Protein AF-A0AA51YFF7-F1 (afdb_monomer)

Sequence (111 aa):
SIPNKLGGVIALVMSIAILFFLPILHNSKMQGLQFYPLNQILFWYMFIIVILLTWIGARPVEDPYILTGQILTVIYFLYYIANPLIISFWDKILNNQVNKLNMAYVLKTKE

Radius of gyration: 20.29 Å; Cα contacts (8 Å, |Δi|>4): 45; chains: 1; bounding box: 44×25×65 Å

Structure (mmCIF, N/CA/C/O backbone):
data_AF-A0AA51YFF7-F1
#
_entry.id   AF-A0AA51YFF7-F1
#
loop_
_atom_site.group_PDB
_atom_site.id
_atom_site.type_symbol
_atom_site.label_atom_id
_atom_site.label_alt_id
_atom_site.label_comp_id
_atom_site.label_asym_id
_atom_site.label_entity_id
_atom_site.label_seq_id
_atom_site.pdbx_PDB_ins_code
_atom_site.Cartn_x
_atom_site.Cartn_y
_atom_site.Cartn_z
_atom_site.occupancy
_atom_site.B_iso_or_equiv
_atom_site.auth_seq_id
_atom_site.auth_comp_id
_atom_site.auth_asym_id
_atom_site.auth_atom_id
_atom_site.pdbx_PDB_model_num
ATOM 1 N N . SER A 1 1 ? 11.920 -5.463 -15.978 1.00 46.28 1 SER A N 1
ATOM 2 C CA . SER A 1 1 ? 11.305 -6.581 -16.729 1.00 46.28 1 SER A CA 1
ATOM 3 C C . SER A 1 1 ? 11.482 -7.870 -15.942 1.00 46.28 1 SER A C 1
ATOM 5 O O . SER A 1 1 ? 12.586 -8.159 -15.503 1.00 46.28 1 SER A O 1
ATOM 7 N N . ILE A 1 2 ? 10.414 -8.634 -15.692 1.00 44.41 2 ILE A N 1
ATOM 8 C CA . ILE A 1 2 ? 10.572 -10.016 -15.204 1.00 44.41 2 ILE A CA 1
ATOM 9 C C . ILE A 1 2 ? 11.266 -10.778 -16.347 1.00 44.41 2 ILE A C 1
ATOM 11 O O . ILE A 1 2 ? 10.777 -10.691 -17.473 1.00 44.41 2 ILE A O 1
ATOM 15 N N . PRO A 1 3 ? 12.391 -11.478 -16.122 1.00 51.22 3 PRO A N 1
ATOM 16 C CA . PRO A 1 3 ? 13.221 -12.028 -17.204 1.00 51.22 3 PRO A CA 1
ATOM 17 C C . PRO A 1 3 ? 12.520 -13.121 -18.032 1.00 51.22 3 PRO A C 1
ATOM 19 O O . PRO A 1 3 ? 13.043 -13.567 -19.047 1.00 51.22 3 PRO A O 1
ATOM 22 N N . ASN A 1 4 ? 11.320 -13.543 -17.628 1.00 59.41 4 ASN A N 1
ATOM 23 C CA . ASN A 1 4 ? 10.528 -14.563 -18.292 1.00 59.41 4 ASN A CA 1
ATOM 24 C C . ASN A 1 4 ? 9.274 -13.938 -18.933 1.00 59.41 4 ASN A C 1
ATOM 26 O O . ASN A 1 4 ? 8.474 -13.317 -18.230 1.00 59.41 4 ASN A O 1
ATOM 30 N N . LYS A 1 5 ? 9.063 -14.141 -20.246 1.00 60.22 5 LYS A N 1
ATOM 31 C CA . LYS A 1 5 ? 7.881 -13.653 -20.999 1.00 60.22 5 LYS A CA 1
ATOM 32 C C . LYS A 1 5 ? 6.554 -14.043 -20.330 1.00 60.22 5 LYS A C 1
ATOM 34 O O . LYS A 1 5 ? 5.593 -13.285 -20.395 1.00 60.22 5 LYS A O 1
ATOM 39 N N . LEU A 1 6 ? 6.522 -15.179 -19.630 1.00 64.88 6 LEU A N 1
ATOM 40 C CA . LEU A 1 6 ? 5.364 -15.640 -18.858 1.00 64.88 6 LEU A CA 1
ATOM 41 C C . LEU A 1 6 ? 5.047 -14.753 -17.647 1.00 64.88 6 LEU A C 1
ATOM 43 O O . LEU A 1 6 ? 3.883 -14.467 -17.386 1.00 64.88 6 LEU A O 1
ATOM 47 N N . GLY A 1 7 ? 6.064 -14.279 -16.924 1.00 66.88 7 GLY A N 1
ATOM 48 C CA . GLY A 1 7 ? 5.865 -13.491 -15.706 1.00 66.88 7 GLY A CA 1
ATOM 49 C C . GLY A 1 7 ? 5.212 -12.135 -15.974 1.00 66.88 7 GLY A C 1
ATOM 50 O O . GLY A 1 7 ? 4.394 -11.684 -15.180 1.00 66.88 7 GLY A O 1
ATOM 51 N N . GLY A 1 8 ? 5.511 -11.521 -17.123 1.00 70.88 8 GLY A N 1
ATOM 52 C CA . GLY A 1 8 ? 4.853 -10.285 -17.556 1.00 70.88 8 GLY A CA 1
ATOM 53 C C . GLY A 1 8 ? 3.363 -10.475 -17.855 1.00 70.88 8 GLY A C 1
ATOM 54 O O . GLY A 1 8 ? 2.542 -9.683 -17.401 1.00 70.88 8 GLY A O 1
ATOM 55 N N . VAL A 1 9 ? 2.997 -11.554 -18.556 1.00 73.88 9 VAL A N 1
ATOM 56 C CA . VAL A 1 9 ? 1.589 -11.874 -18.859 1.00 73.88 9 VAL A CA 1
ATOM 57 C C . VAL A 1 9 ? 0.816 -12.184 -17.577 1.00 73.88 9 VAL A C 1
ATOM 59 O O . VAL A 1 9 ? -0.279 -11.665 -17.375 1.00 73.88 9 VAL A O 1
ATOM 62 N N . ILE A 1 10 ? 1.410 -12.971 -16.677 1.00 72.38 10 ILE A N 1
ATOM 63 C CA . ILE A 1 10 ? 0.813 -13.296 -15.377 1.00 72.38 10 ILE A CA 1
ATOM 64 C C . ILE A 1 10 ? 0.613 -12.027 -14.537 1.00 72.38 10 ILE A C 1
ATOM 66 O O . ILE A 1 10 ? -0.448 -11.863 -13.939 1.00 72.38 10 ILE A O 1
ATOM 70 N N . ALA A 1 11 ? 1.586 -11.110 -14.521 1.00 76.12 11 ALA A N 1
ATOM 71 C CA . ALA A 1 11 ? 1.468 -9.843 -13.802 1.00 76.12 11 ALA A CA 1
ATOM 72 C C . ALA A 1 11 ? 0.329 -8.964 -14.347 1.00 76.12 11 ALA A C 1
ATOM 74 O O . ALA A 1 11 ? -0.392 -8.357 -13.560 1.00 76.12 11 ALA A O 1
ATOM 75 N N . LEU A 1 12 ? 0.128 -8.941 -15.669 1.00 78.00 12 LEU A N 1
ATOM 76 C CA . LEU A 1 12 ? -0.947 -8.180 -16.314 1.00 78.00 12 LEU A CA 1
ATOM 77 C C . LEU A 1 12 ? -2.326 -8.773 -15.990 1.00 78.00 12 LEU A C 1
ATOM 79 O O . LEU A 1 12 ? -3.247 -8.058 -15.592 1.00 78.00 12 LEU A O 1
ATOM 83 N N . VAL A 1 13 ? -2.470 -10.095 -16.093 1.00 80.31 13 VAL A N 1
ATOM 84 C CA . VAL A 1 13 ? -3.722 -10.766 -15.713 1.00 80.31 13 VAL A CA 1
ATOM 85 C C . VAL A 1 13 ? -4.007 -10.552 -14.225 1.00 80.31 13 VAL A C 1
ATOM 87 O O . VAL A 1 13 ? -5.133 -10.209 -13.864 1.00 80.31 13 VAL A O 1
ATOM 90 N N . MET A 1 14 ? -2.991 -10.667 -13.363 1.00 74.69 14 MET A N 1
ATOM 91 C CA . MET A 1 14 ? -3.148 -10.407 -11.932 1.00 74.69 14 MET A CA 1
ATOM 92 C C . MET A 1 14 ? -3.518 -8.953 -11.623 1.00 74.69 14 MET A C 1
ATOM 94 O O . MET A 1 14 ? -4.351 -8.741 -10.745 1.00 74.69 14 MET A O 1
ATOM 98 N N . SER A 1 15 ? -2.976 -7.956 -12.333 1.00 76.38 15 SER A N 1
ATOM 99 C CA . SER A 1 15 ? -3.311 -6.547 -12.071 1.00 76.38 15 SER A CA 1
ATOM 100 C C . SER A 1 15 ? -4.772 -6.215 -12.373 1.00 76.38 15 SER A C 1
ATOM 102 O O . SER A 1 15 ? -5.346 -5.339 -11.737 1.00 76.38 15 SER A O 1
ATOM 104 N N . ILE A 1 16 ? -5.397 -6.917 -13.321 1.00 80.38 16 ILE A N 1
ATOM 105 C CA . ILE A 1 16 ? -6.832 -6.765 -13.605 1.00 80.38 16 ILE A CA 1
ATOM 106 C C . ILE A 1 16 ? -7.653 -7.603 -12.620 1.00 80.38 16 ILE A C 1
ATOM 108 O O . ILE A 1 16 ? -8.640 -7.120 -12.065 1.00 80.38 16 ILE A O 1
ATOM 112 N N . ALA A 1 17 ? -7.223 -8.841 -12.354 1.00 80.00 17 ALA A N 1
ATOM 113 C CA . ALA A 1 17 ? -7.903 -9.744 -11.430 1.00 80.00 17 ALA A CA 1
ATOM 114 C C . ALA A 1 17 ? -8.042 -9.143 -10.022 1.00 80.00 17 ALA A C 1
ATOM 116 O O . ALA A 1 17 ? -9.052 -9.358 -9.353 1.00 80.00 17 ALA A O 1
ATOM 117 N N . ILE A 1 18 ? -7.068 -8.341 -9.587 1.00 79.25 18 ILE A N 1
ATOM 118 C CA . ILE A 1 18 ? -7.058 -7.739 -8.251 1.00 79.25 18 ILE A CA 1
ATOM 119 C C . I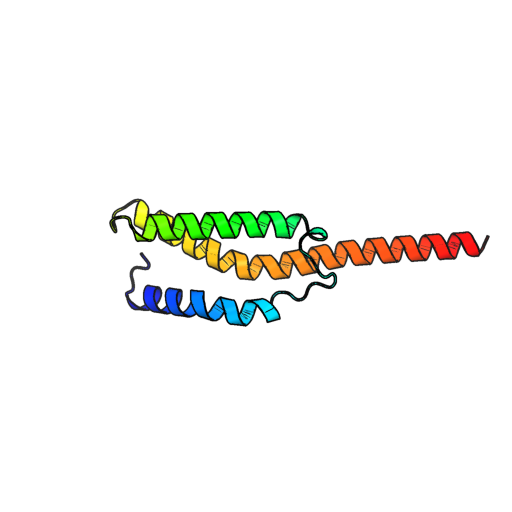LE A 1 18 ? -8.227 -6.776 -8.001 1.00 79.25 18 ILE A C 1
ATOM 121 O O . ILE A 1 18 ? -8.647 -6.609 -6.855 1.00 79.25 18 ILE A O 1
ATOM 125 N N . LEU A 1 19 ? -8.813 -6.199 -9.057 1.00 77.44 19 LEU A N 1
ATOM 126 C CA . LEU A 1 19 ? -10.002 -5.350 -8.950 1.00 77.44 19 LEU A CA 1
ATOM 127 C C . LEU A 1 19 ? -11.236 -6.144 -8.500 1.00 77.44 19 LEU A C 1
ATOM 129 O O . LEU A 1 19 ? -12.040 -5.625 -7.730 1.00 77.44 19 LEU A O 1
ATOM 133 N N . PHE A 1 20 ? -11.360 -7.414 -8.901 1.00 79.19 20 PHE A N 1
ATOM 134 C CA . PHE A 1 20 ? -12.450 -8.287 -8.445 1.00 79.19 20 PHE A CA 1
ATOM 135 C C . PHE A 1 20 ? -12.313 -8.672 -6.970 1.00 79.19 20 PHE A C 1
ATOM 137 O O . PHE A 1 20 ? -13.314 -8.900 -6.294 1.00 79.19 20 PHE A O 1
ATOM 144 N N . PHE A 1 21 ? -11.084 -8.707 -6.452 1.00 75.12 21 PHE A N 1
ATOM 145 C CA . PHE A 1 21 ? -10.828 -8.965 -5.037 1.00 75.12 21 PHE A CA 1
ATOM 146 C C . PHE A 1 21 ? -11.013 -7.723 -4.164 1.00 75.12 21 PHE A C 1
ATOM 148 O O . PHE A 1 21 ? -11.201 -7.857 -2.959 1.00 75.12 21 PHE A O 1
ATOM 155 N N . LEU A 1 22 ? -11.015 -6.520 -4.741 1.00 76.44 22 LEU A N 1
ATOM 156 C CA . LEU A 1 22 ? -11.154 -5.260 -4.013 1.00 76.44 22 LEU A CA 1
ATOM 157 C C . LEU A 1 22 ? -12.401 -5.181 -3.103 1.00 76.44 22 LEU A C 1
ATOM 159 O O . LEU A 1 22 ? -12.223 -4.835 -1.934 1.00 76.44 22 LEU A O 1
ATOM 163 N N . PRO A 1 23 ? -13.626 -5.549 -3.542 1.00 70.25 23 PRO A N 1
ATOM 164 C CA . PRO A 1 23 ? -14.792 -5.558 -2.654 1.00 70.25 23 PRO A CA 1
ATOM 165 C C . PRO A 1 23 ? -14.690 -6.598 -1.528 1.00 70.25 23 PRO A C 1
ATOM 167 O O . PRO A 1 23 ? -15.233 -6.380 -0.453 1.00 70.25 23 PRO A O 1
ATOM 170 N N . ILE A 1 24 ? -13.978 -7.708 -1.745 1.00 71.06 24 ILE A N 1
ATOM 171 C CA . ILE A 1 24 ? -13.820 -8.786 -0.753 1.00 71.06 24 ILE A CA 1
ATOM 172 C C . ILE A 1 24 ? -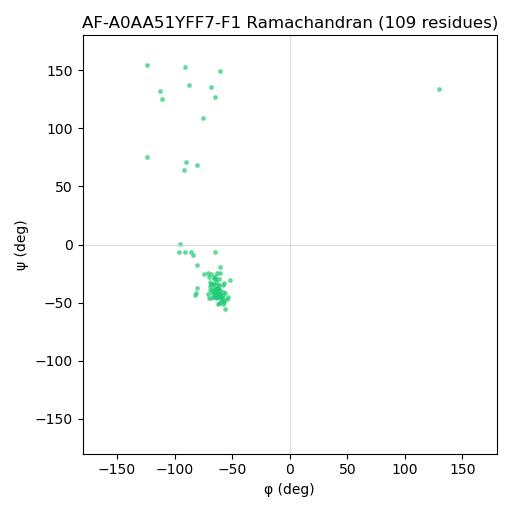12.738 -8.430 0.276 1.00 71.06 24 ILE A C 1
ATOM 174 O O . ILE A 1 24 ? -12.861 -8.742 1.459 1.00 71.06 24 ILE A O 1
ATOM 178 N N . LEU A 1 25 ? -11.662 -7.778 -0.169 1.00 69.56 25 LEU A N 1
ATOM 179 C CA . LEU A 1 25 ? -10.538 -7.367 0.672 1.00 69.56 25 LEU A CA 1
ATOM 180 C C . LEU A 1 25 ? -10.891 -6.163 1.555 1.00 69.56 25 LEU A C 1
ATOM 182 O O . LEU A 1 25 ? -10.303 -5.989 2.622 1.00 69.56 25 LEU A O 1
ATOM 186 N N . HIS A 1 26 ? -11.853 -5.339 1.137 1.00 69.38 26 HIS A N 1
ATOM 187 C CA . HIS A 1 26 ? -12.275 -4.150 1.870 1.00 69.38 26 HIS A CA 1
ATOM 188 C C . HIS A 1 26 ? -13.447 -4.434 2.824 1.00 69.38 26 HIS A C 1
ATOM 190 O O . HIS A 1 26 ? -14.531 -3.876 2.686 1.00 69.38 26 HIS A O 1
ATOM 196 N N . ASN A 1 27 ? -13.214 -5.281 3.829 1.00 65.69 27 ASN A N 1
ATOM 197 C CA . ASN A 1 27 ? -14.159 -5.503 4.930 1.00 65.69 27 ASN A CA 1
ATOM 198 C C . ASN A 1 27 ? -13.891 -4.523 6.084 1.00 65.69 27 ASN A C 1
ATOM 200 O O . ASN A 1 27 ? -13.368 -4.914 7.128 1.00 65.69 27 ASN A O 1
ATOM 204 N N . SER A 1 28 ? -14.206 -3.241 5.891 1.00 68.00 28 SER A N 1
ATOM 205 C CA . SER A 1 28 ? -14.141 -2.229 6.954 1.00 68.00 28 SER A CA 1
ATOM 206 C C . SER A 1 28 ? -15.452 -2.181 7.747 1.00 68.00 28 SER A C 1
ATOM 208 O O . SER A 1 28 ? -16.545 -2.240 7.182 1.00 68.00 28 SER A O 1
ATOM 210 N N . LYS A 1 29 ? -15.361 -2.081 9.081 1.00 66.69 29 LYS A N 1
ATOM 211 C CA . LYS A 1 29 ? -16.548 -1.964 9.953 1.00 66.69 29 LYS A CA 1
ATOM 212 C C . LYS A 1 29 ? -17.242 -0.604 9.841 1.00 66.69 29 LYS A C 1
ATOM 214 O O . LYS A 1 29 ? -18.428 -0.505 10.144 1.00 66.69 29 LYS A O 1
ATOM 219 N N . MET A 1 30 ? -16.511 0.436 9.439 1.00 66.69 30 MET A N 1
ATOM 220 C CA . MET A 1 30 ? -17.042 1.783 9.228 1.00 66.69 30 MET A CA 1
ATOM 221 C C . MET A 1 30 ? -16.983 2.140 7.742 1.00 66.69 30 MET A C 1
ATOM 223 O O . MET A 1 30 ? -15.949 1.974 7.098 1.00 66.69 30 MET A O 1
ATOM 227 N N . GLN A 1 31 ? -18.082 2.664 7.196 1.00 62.03 31 GLN A N 1
ATOM 228 C CA . GLN A 1 31 ? -18.122 3.117 5.808 1.00 62.03 31 GLN A CA 1
ATOM 229 C C . GLN A 1 31 ? -17.386 4.457 5.672 1.00 62.03 31 GLN A C 1
ATOM 231 O O . GLN A 1 31 ? -17.866 5.493 6.128 1.00 62.03 31 GLN A O 1
ATOM 236 N N . GLY A 1 32 ? -16.211 4.428 5.037 1.00 66.94 32 GLY A N 1
ATOM 237 C CA . GLY A 1 32 ? -15.484 5.619 4.593 1.00 66.94 32 GLY A CA 1
ATOM 238 C C . GLY A 1 32 ? -14.012 5.660 5.010 1.00 66.94 32 GLY A C 1
ATOM 239 O O . GLY A 1 32 ? -13.665 5.481 6.175 1.00 66.94 32 GLY A O 1
ATOM 240 N N . LEU A 1 33 ? -13.138 5.998 4.055 1.00 72.00 33 LEU A N 1
ATOM 241 C CA . LEU A 1 33 ? -11.696 6.202 4.270 1.00 72.00 33 LEU A CA 1
ATOM 242 C C . LEU A 1 33 ? -11.377 7.328 5.271 1.00 72.00 33 LEU A C 1
ATOM 244 O O . LEU A 1 33 ? -10.290 7.340 5.839 1.00 72.00 33 LEU A O 1
ATOM 248 N N . GLN A 1 34 ? -12.321 8.239 5.527 1.00 73.38 34 GLN A N 1
ATOM 249 C CA . GLN A 1 34 ? -12.168 9.339 6.485 1.00 73.38 34 GLN A CA 1
ATOM 250 C C . GLN A 1 34 ? -11.926 8.851 7.925 1.00 73.38 34 GLN A C 1
ATOM 252 O O . GLN A 1 34 ? -11.230 9.516 8.686 1.00 73.38 34 GLN A O 1
ATOM 257 N N . PHE A 1 35 ? -12.454 7.679 8.295 1.00 74.94 35 PHE A N 1
ATOM 258 C CA . PHE A 1 35 ? -12.257 7.091 9.627 1.00 74.94 35 PHE A CA 1
ATOM 259 C C . PHE A 1 35 ? -10.961 6.267 9.748 1.00 74.94 35 PHE A C 1
ATOM 261 O O . PHE A 1 35 ? -10.593 5.844 10.846 1.00 74.94 35 PHE A O 1
ATOM 268 N N . TYR A 1 36 ? -10.248 6.069 8.633 1.00 83.25 36 TYR A N 1
ATOM 269 C CA . TYR A 1 36 ? -9.020 5.280 8.545 1.00 83.25 36 TYR A CA 1
ATOM 270 C C . TYR A 1 36 ? -7.877 6.130 7.952 1.00 83.25 36 TYR A C 1
ATOM 272 O O . TYR A 1 36 ? -7.493 5.933 6.795 1.00 83.25 36 TYR A O 1
ATOM 280 N N . PRO A 1 37 ? -7.282 7.060 8.726 1.00 83.19 37 PRO A N 1
ATOM 281 C CA . PRO A 1 37 ? -6.236 7.963 8.229 1.00 83.19 37 PRO A CA 1
ATOM 282 C C . PRO A 1 37 ? -5.010 7.222 7.668 1.00 83.19 37 PRO A C 1
ATOM 284 O O . PRO A 1 37 ? -4.437 7.641 6.664 1.00 83.19 37 PRO A O 1
ATOM 287 N N . LEU A 1 38 ? -4.638 6.075 8.251 1.00 85.81 38 LEU A N 1
ATOM 288 C CA . LEU A 1 38 ? -3.558 5.230 7.720 1.00 85.81 38 LEU A CA 1
ATOM 289 C C . LEU A 1 38 ? -3.883 4.688 6.322 1.00 85.81 38 LEU A C 1
ATOM 291 O O . LEU A 1 38 ? -3.029 4.696 5.437 1.00 85.81 38 LEU A O 1
ATOM 295 N N . ASN A 1 39 ? -5.128 4.274 6.090 1.00 86.19 39 ASN A N 1
ATOM 296 C CA . ASN A 1 39 ? -5.558 3.788 4.783 1.00 86.19 39 ASN A CA 1
ATOM 297 C C . ASN A 1 39 ? -5.619 4.893 3.732 1.00 86.19 39 ASN A C 1
ATOM 299 O O . ASN A 1 39 ? -5.356 4.628 2.560 1.00 86.19 39 ASN A O 1
ATOM 303 N N . GLN A 1 40 ? -5.933 6.125 4.135 1.00 85.62 40 GLN A N 1
ATOM 304 C CA . GLN A 1 40 ? -5.901 7.272 3.233 1.00 85.62 40 GLN A CA 1
ATOM 305 C C . GLN A 1 40 ? -4.480 7.519 2.703 1.00 85.62 40 GLN A C 1
ATOM 307 O O . GLN A 1 40 ? -4.300 7.727 1.504 1.00 85.62 40 GLN A O 1
ATOM 312 N N . ILE A 1 41 ? -3.462 7.428 3.566 1.00 89.00 41 ILE A N 1
ATOM 313 C CA . ILE A 1 41 ? -2.050 7.550 3.165 1.00 89.00 41 ILE A CA 1
ATOM 314 C C . ILE A 1 41 ? -1.655 6.409 2.218 1.00 89.00 41 ILE A C 1
ATOM 316 O O . ILE A 1 41 ? -1.063 6.655 1.166 1.00 89.00 41 ILE A O 1
ATOM 320 N N . LEU A 1 42 ? -2.021 5.168 2.551 1.00 88.50 42 LEU A N 1
ATOM 321 C CA . LEU A 1 42 ? -1.761 4.009 1.692 1.00 88.50 42 LEU A CA 1
ATOM 322 C C . LEU A 1 42 ? -2.391 4.167 0.303 1.00 88.50 42 LEU A C 1
ATOM 324 O O . LEU A 1 42 ? -1.762 3.825 -0.696 1.00 88.50 42 LEU A O 1
ATOM 328 N N . PHE A 1 43 ? -3.615 4.690 0.219 1.00 86.25 43 PHE A N 1
ATOM 329 C CA . PHE A 1 43 ? -4.283 4.943 -1.057 1.00 86.25 43 PHE A CA 1
ATOM 330 C C . PHE A 1 43 ? -3.498 5.929 -1.936 1.00 86.25 43 PHE A C 1
ATOM 332 O O . PHE A 1 43 ? -3.271 5.655 -3.115 1.00 86.25 43 PHE A O 1
ATOM 339 N N . TRP A 1 44 ? -3.012 7.035 -1.364 1.00 88.50 44 TRP A N 1
ATOM 340 C CA . TRP A 1 44 ? -2.159 7.978 -2.096 1.00 88.50 44 TRP A CA 1
ATOM 341 C C . TRP A 1 44 ? -0.843 7.346 -2.546 1.00 88.50 44 TRP A C 1
ATOM 343 O O . TRP A 1 44 ? -0.384 7.602 -3.659 1.00 88.50 44 TRP A O 1
ATOM 353 N N . TYR A 1 45 ? -0.264 6.473 -1.724 1.00 90.69 45 TYR A N 1
ATOM 354 C CA . TYR A 1 45 ? 0.932 5.728 -2.102 1.00 90.69 45 TYR A CA 1
ATOM 355 C C . TYR A 1 45 ? 0.676 4.799 -3.300 1.00 90.69 45 TYR A C 1
ATOM 357 O O . TYR A 1 45 ? 1.450 4.807 -4.256 1.00 90.69 45 TYR A O 1
ATOM 365 N N . M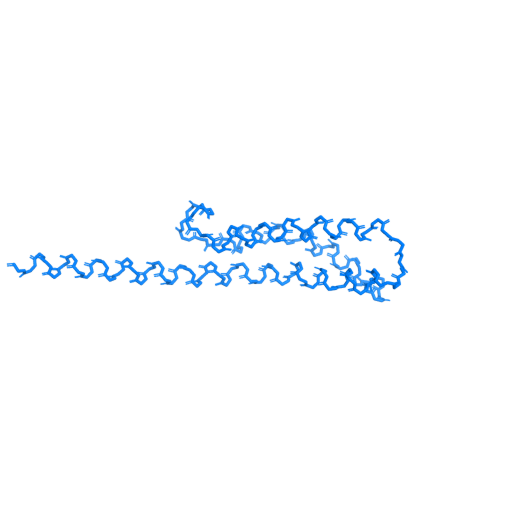ET A 1 46 ? -0.446 4.070 -3.310 1.00 89.44 46 MET A 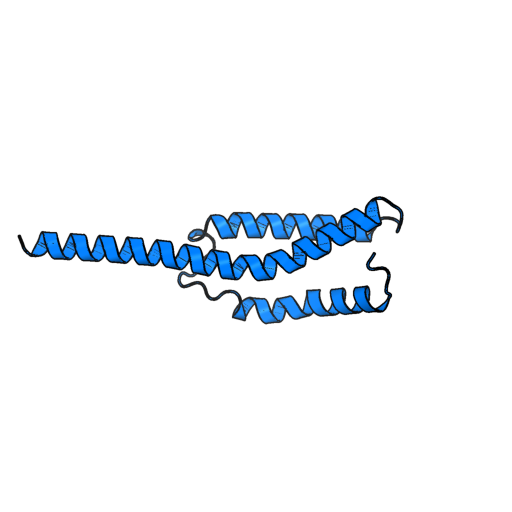N 1
ATOM 366 C CA . MET A 1 46 ? -0.868 3.257 -4.459 1.00 89.44 46 MET A CA 1
ATOM 367 C C . MET A 1 46 ? -1.026 4.107 -5.726 1.00 89.44 46 MET A C 1
ATOM 369 O O . MET A 1 46 ? -0.550 3.712 -6.790 1.00 89.44 46 MET A O 1
ATOM 373 N N . PHE A 1 47 ? -1.641 5.287 -5.615 1.00 89.38 47 PHE A N 1
ATOM 374 C CA . PHE A 1 47 ? -1.797 6.209 -6.740 1.00 89.38 47 PHE A CA 1
ATOM 375 C C . PHE A 1 47 ? -0.440 6.631 -7.331 1.00 89.38 47 PHE A C 1
ATOM 377 O O . PHE A 1 47 ? -0.243 6.564 -8.546 1.00 89.38 47 PHE A O 1
ATOM 384 N N . ILE A 1 48 ? 0.530 6.973 -6.476 1.00 92.81 48 ILE A N 1
ATOM 385 C CA . ILE A 1 48 ? 1.899 7.311 -6.897 1.00 92.81 48 ILE A CA 1
ATOM 386 C C . ILE A 1 48 ? 2.577 6.115 -7.587 1.00 92.81 48 ILE A C 1
ATOM 388 O O . ILE A 1 48 ? 3.197 6.289 -8.637 1.00 92.81 48 ILE A O 1
ATOM 392 N N . ILE A 1 49 ? 2.435 4.897 -7.053 1.00 90.88 49 ILE A N 1
ATOM 393 C CA . ILE A 1 49 ? 3.018 3.684 -7.656 1.00 90.88 49 ILE A CA 1
ATOM 394 C C . ILE A 1 49 ? 2.461 3.429 -9.058 1.00 90.88 49 ILE A C 1
ATOM 396 O O . ILE A 1 49 ? 3.230 3.103 -9.960 1.00 90.88 49 ILE A O 1
ATOM 400 N N . VAL A 1 50 ? 1.151 3.593 -9.268 1.00 88.31 50 VAL A N 1
ATOM 401 C CA . VAL A 1 50 ? 0.528 3.398 -10.590 1.00 88.31 50 VAL A CA 1
ATOM 402 C C . VAL A 1 50 ? 1.077 4.401 -11.609 1.00 88.31 50 VAL A C 1
ATOM 404 O O . VAL A 1 50 ? 1.393 4.021 -12.740 1.00 88.31 50 VAL A O 1
ATOM 407 N N . ILE A 1 51 ? 1.267 5.662 -11.208 1.00 91.81 51 ILE A N 1
ATOM 408 C CA . ILE A 1 51 ? 1.890 6.685 -12.064 1.00 91.81 51 ILE A CA 1
ATOM 409 C C . ILE A 1 51 ? 3.338 6.303 -12.404 1.00 91.81 51 ILE A C 1
ATOM 411 O O . ILE A 1 51 ? 3.729 6.361 -13.570 1.00 91.81 51 ILE A O 1
ATOM 415 N N . LEU A 1 52 ? 4.124 5.859 -11.418 1.00 89.00 52 LEU A N 1
ATOM 416 C CA . LEU A 1 52 ? 5.512 5.436 -11.632 1.00 89.00 52 LEU A CA 1
ATOM 417 C C . LEU A 1 52 ? 5.619 4.192 -12.525 1.00 89.00 52 LEU A C 1
ATOM 419 O O . LEU A 1 52 ? 6.480 4.145 -13.402 1.00 89.00 52 LEU A O 1
ATOM 423 N N . LEU A 1 53 ? 4.734 3.206 -12.353 1.00 85.75 53 LEU A N 1
ATOM 424 C CA . LEU A 1 53 ? 4.667 2.019 -13.211 1.00 85.75 53 LEU A CA 1
ATOM 425 C C . LEU A 1 53 ? 4.326 2.389 -14.657 1.00 85.75 53 LEU A C 1
ATOM 427 O O . LEU A 1 53 ? 4.956 1.880 -15.582 1.00 85.75 53 LEU A O 1
ATOM 431 N N . THR A 1 54 ? 3.382 3.313 -14.848 1.00 87.38 54 THR A N 1
ATOM 432 C CA . THR A 1 54 ? 3.022 3.831 -16.177 1.00 87.38 54 THR A CA 1
ATOM 433 C C . THR A 1 54 ? 4.208 4.545 -16.823 1.00 87.38 54 THR A C 1
ATOM 435 O O . THR A 1 54 ? 4.508 4.321 -17.995 1.00 87.38 54 THR A O 1
ATOM 438 N N . TRP A 1 55 ? 4.932 5.359 -16.049 1.00 87.88 55 TRP A N 1
ATOM 439 C CA . TRP A 1 55 ? 6.120 6.061 -16.529 1.00 87.88 55 TRP A CA 1
ATOM 440 C C . TRP A 1 55 ? 7.243 5.104 -16.945 1.00 87.88 55 TRP A C 1
ATOM 442 O O . TRP A 1 55 ? 7.839 5.287 -18.006 1.00 87.88 55 TRP A O 1
ATOM 452 N N . ILE A 1 56 ? 7.505 4.055 -16.159 1.00 87.88 56 ILE A N 1
ATOM 453 C CA . ILE A 1 56 ? 8.523 3.046 -16.494 1.00 87.88 56 ILE A CA 1
ATOM 454 C C . ILE A 1 56 ? 8.109 2.205 -17.698 1.00 87.88 56 ILE A C 1
ATOM 456 O O . ILE A 1 56 ? 8.968 1.843 -18.498 1.00 87.88 56 ILE A O 1
ATOM 460 N N . GLY A 1 57 ? 6.815 1.933 -17.873 1.00 83.62 57 GLY A N 1
ATOM 461 C CA . GLY A 1 57 ? 6.307 1.214 -19.043 1.00 83.62 57 GLY A CA 1
ATOM 462 C C . GLY A 1 57 ? 6.599 1.916 -20.376 1.00 83.62 57 GLY A C 1
ATOM 463 O O . GLY A 1 57 ? 6.694 1.247 -21.400 1.00 83.62 57 GLY A O 1
ATOM 464 N N . ALA A 1 58 ? 6.784 3.240 -20.362 1.00 84.69 58 ALA A N 1
ATOM 465 C CA . ALA A 1 58 ? 7.126 4.039 -21.540 1.00 84.69 58 ALA A CA 1
ATOM 466 C C . ALA A 1 58 ? 8.643 4.205 -21.767 1.00 84.69 58 ALA A C 1
ATOM 468 O O . ALA A 1 58 ? 9.053 4.796 -22.768 1.00 84.69 58 ALA A O 1
ATOM 469 N N . ARG A 1 59 ? 9.489 3.737 -20.841 1.00 82.44 59 ARG A N 1
ATOM 470 C CA . ARG A 1 59 ? 10.952 3.841 -20.940 1.00 82.44 59 ARG A CA 1
ATOM 471 C C . ARG A 1 59 ? 11.556 2.609 -21.625 1.00 82.44 59 ARG A C 1
ATOM 473 O O . ARG A 1 59 ? 10.969 1.528 -21.568 1.00 82.44 59 ARG A O 1
ATOM 480 N N . PRO A 1 60 ? 12.721 2.757 -22.285 1.00 82.88 60 PRO A N 1
ATOM 481 C CA . PRO A 1 60 ? 13.421 1.624 -22.876 1.00 82.88 60 PRO A CA 1
ATOM 482 C C . PRO A 1 60 ? 13.794 0.599 -21.800 1.00 82.88 60 PRO A C 1
ATOM 484 O O . PRO A 1 60 ? 14.019 0.936 -20.635 1.00 82.88 60 PRO A O 1
ATOM 487 N N . VAL A 1 61 ? 13.843 -0.671 -22.200 1.00 81.19 61 VAL A N 1
ATOM 488 C CA . VAL A 1 61 ? 14.149 -1.802 -21.314 1.00 81.19 61 VAL A CA 1
ATOM 489 C C . VAL A 1 61 ? 15.664 -1.893 -21.126 1.00 81.19 61 VAL A C 1
ATOM 491 O O . VAL A 1 61 ? 16.311 -2.816 -21.611 1.00 81.19 61 VAL A O 1
ATOM 494 N N . GLU A 1 62 ? 16.215 -0.899 -20.441 1.00 82.88 62 GLU A N 1
ATOM 495 C CA . GLU A 1 62 ? 17.636 -0.762 -20.121 1.00 82.88 62 GLU A CA 1
ATOM 496 C C . GLU A 1 62 ? 17.814 -0.634 -18.604 1.00 82.88 62 GLU A C 1
ATOM 498 O O . GLU A 1 62 ? 16.907 -0.200 -17.882 1.00 82.88 62 GLU A O 1
ATOM 503 N N . ASP A 1 63 ? 18.984 -1.015 -18.098 1.00 82.88 63 ASP A N 1
ATOM 504 C CA . ASP A 1 63 ? 19.347 -0.709 -16.717 1.00 82.88 63 ASP A CA 1
ATOM 505 C C . ASP A 1 63 ? 19.560 0.808 -16.573 1.00 82.88 63 ASP A C 1
ATOM 507 O O . ASP A 1 63 ? 20.194 1.415 -17.436 1.00 82.88 63 ASP A O 1
ATOM 511 N N . PRO A 1 64 ? 19.034 1.462 -15.517 1.00 84.12 64 PRO A N 1
ATOM 512 C CA . PRO A 1 64 ? 18.480 0.901 -14.275 1.00 84.12 64 PRO A CA 1
ATOM 513 C C . PRO A 1 64 ? 16.947 0.707 -14.253 1.00 84.12 64 PRO A C 1
ATOM 515 O O . PRO A 1 64 ? 16.396 0.256 -13.244 1.00 84.12 64 PRO A O 1
ATOM 518 N N . TYR A 1 65 ? 16.231 1.039 -15.333 1.00 84.75 65 TYR A N 1
ATOM 519 C CA . TYR A 1 65 ? 14.759 1.044 -15.371 1.00 84.75 65 TYR A CA 1
ATOM 520 C C . TYR A 1 65 ? 14.145 -0.346 -15.172 1.00 84.75 65 TYR A C 1
ATOM 522 O O . TYR A 1 65 ? 13.057 -0.481 -14.603 1.00 84.75 65 TYR A O 1
ATOM 530 N N . ILE A 1 66 ? 14.860 -1.394 -15.589 1.00 84.00 66 ILE A N 1
ATOM 531 C CA . ILE A 1 66 ? 14.478 -2.794 -15.373 1.00 84.00 66 ILE A CA 1
ATOM 532 C C . ILE A 1 66 ? 14.298 -3.093 -13.882 1.00 84.00 66 ILE A C 1
ATOM 534 O O . ILE A 1 66 ? 13.265 -3.66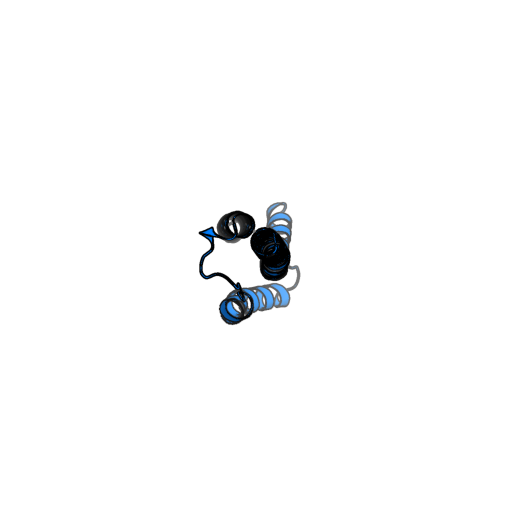1 -13.505 1.00 84.00 66 ILE A O 1
ATOM 538 N N . LEU A 1 67 ? 15.279 -2.704 -13.064 1.00 87.12 67 LEU A N 1
ATOM 539 C CA . LEU A 1 67 ? 15.312 -2.952 -11.625 1.00 87.12 67 LEU A CA 1
ATOM 540 C C . LEU A 1 67 ? 14.277 -2.091 -10.895 1.00 87.12 67 LEU A C 1
ATOM 542 O O . LEU A 1 67 ? 13.530 -2.600 -10.059 1.00 87.12 67 LEU A O 1
ATOM 546 N N . THR A 1 68 ? 14.144 -0.816 -11.271 1.00 88.31 68 THR A N 1
ATOM 547 C CA . THR A 1 68 ? 13.111 0.067 -10.707 1.00 88.31 68 THR A CA 1
ATOM 548 C C . THR A 1 68 ? 11.701 -0.461 -10.986 1.00 88.31 68 THR A C 1
ATOM 550 O O . THR A 1 68 ? 10.864 -0.492 -10.084 1.00 88.31 68 THR A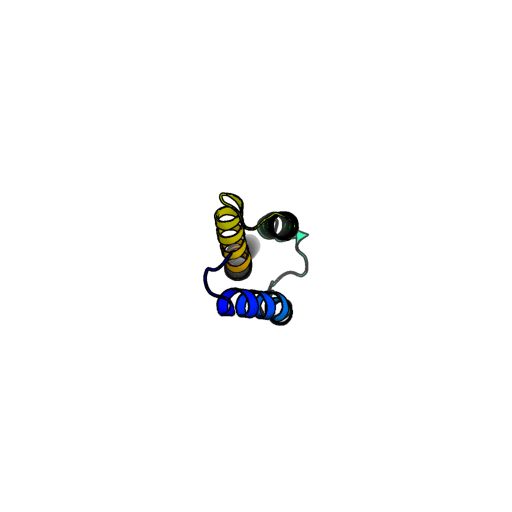 O 1
ATOM 553 N N . GLY A 1 69 ? 11.442 -0.940 -12.207 1.00 86.94 69 GLY A N 1
ATOM 554 C CA . GLY A 1 69 ? 10.156 -1.535 -12.567 1.00 86.94 69 GLY A CA 1
ATOM 555 C C . GLY A 1 69 ? 9.846 -2.795 -11.758 1.00 86.94 69 GLY A C 1
ATOM 556 O O . GLY A 1 69 ? 8.730 -2.942 -11.267 1.00 86.94 69 GLY A O 1
ATOM 557 N N . GLN A 1 70 ? 10.832 -3.678 -11.557 1.00 85.31 70 GLN A N 1
ATOM 558 C CA . GLN A 1 70 ? 10.660 -4.870 -10.716 1.00 85.31 70 GLN A CA 1
ATOM 559 C C . GLN A 1 70 ? 10.297 -4.490 -9.274 1.00 85.31 70 GLN A C 1
ATOM 561 O O . GLN A 1 70 ? 9.297 -4.982 -8.749 1.00 85.31 70 GLN A O 1
ATOM 566 N N . ILE A 1 71 ? 11.045 -3.567 -8.662 1.00 90.19 71 ILE A N 1
ATOM 567 C CA . ILE A 1 71 ? 10.776 -3.094 -7.297 1.00 90.19 71 ILE A CA 1
ATOM 568 C C . ILE A 1 71 ? 9.357 -2.524 -7.191 1.00 90.19 71 ILE A C 1
ATOM 570 O O . ILE A 1 71 ? 8.604 -2.913 -6.299 1.00 90.19 71 ILE A O 1
ATOM 574 N N . LEU A 1 72 ? 8.948 -1.666 -8.128 1.00 89.88 72 LEU A N 1
ATOM 575 C CA . LEU A 1 72 ? 7.612 -1.065 -8.103 1.00 89.88 72 LEU A CA 1
ATOM 576 C C . LEU A 1 72 ? 6.492 -2.092 -8.279 1.00 89.88 72 LEU A C 1
ATOM 578 O O . LEU A 1 72 ? 5.471 -1.980 -7.605 1.00 89.88 72 LEU A O 1
ATOM 582 N N . THR A 1 73 ? 6.678 -3.116 -9.118 1.00 87.69 73 THR A N 1
ATOM 583 C CA . THR A 1 73 ? 5.684 -4.197 -9.237 1.00 87.69 73 THR A CA 1
ATOM 584 C C . THR A 1 73 ? 5.547 -5.002 -7.945 1.00 87.69 73 THR A C 1
ATOM 586 O O . THR A 1 73 ? 4.429 -5.328 -7.551 1.00 87.69 73 THR A O 1
ATOM 589 N N . VAL A 1 74 ? 6.652 -5.269 -7.238 1.00 90.00 74 VAL A N 1
ATOM 590 C CA . VAL A 1 74 ? 6.612 -5.950 -5.934 1.00 90.00 74 VAL A CA 1
ATOM 591 C C . VAL A 1 74 ? 5.868 -5.097 -4.908 1.00 90.00 74 VAL A C 1
ATOM 593 O O . VAL A 1 74 ? 4.990 -5.606 -4.212 1.00 90.00 74 VAL A O 1
ATOM 596 N N . ILE A 1 75 ? 6.159 -3.795 -4.854 1.00 90.56 75 ILE A N 1
ATOM 597 C CA . ILE A 1 75 ? 5.477 -2.862 -3.948 1.00 90.56 75 ILE A CA 1
ATOM 598 C C . ILE A 1 75 ? 3.974 -2.780 -4.275 1.00 90.56 75 ILE A C 1
ATOM 600 O O . ILE A 1 75 ? 3.149 -2.780 -3.361 1.00 90.56 75 ILE A O 1
ATOM 604 N N . TYR A 1 76 ? 3.605 -2.769 -5.560 1.00 89.19 76 TYR A N 1
ATOM 605 C CA . TYR A 1 76 ? 2.207 -2.758 -5.999 1.00 89.19 76 TYR A CA 1
ATOM 606 C C . TYR A 1 76 ? 1.431 -3.983 -5.500 1.00 89.19 76 TYR A C 1
ATOM 608 O O . TYR A 1 76 ? 0.350 -3.832 -4.941 1.00 89.19 76 TYR A O 1
ATOM 616 N N . PHE A 1 77 ? 1.980 -5.193 -5.633 1.00 86.25 77 PHE A N 1
ATOM 617 C CA . PHE A 1 77 ? 1.311 -6.390 -5.110 1.00 86.25 77 PHE A CA 1
ATOM 618 C C . PHE A 1 77 ? 1.296 -6.434 -3.577 1.00 86.25 77 PHE A C 1
ATOM 620 O O . PHE A 1 77 ? 0.296 -6.844 -2.984 1.00 86.25 77 PHE A O 1
ATOM 627 N N . LEU A 1 78 ? 2.360 -5.956 -2.923 1.00 89.62 78 LEU A N 1
ATOM 628 C CA . LEU A 1 78 ? 2.438 -5.889 -1.462 1.00 89.62 78 LEU A CA 1
ATOM 629 C C . LEU A 1 78 ? 1.349 -4.986 -0.864 1.00 89.62 78 LEU A C 1
ATOM 631 O O . LEU A 1 78 ? 0.809 -5.304 0.197 1.00 89.62 78 LEU A O 1
ATOM 635 N N . TYR A 1 79 ? 0.978 -3.903 -1.554 1.00 88.88 79 TYR A N 1
ATOM 636 C CA . TYR A 1 79 ? -0.105 -3.008 -1.136 1.00 88.88 79 TYR A CA 1
ATOM 637 C C . TYR A 1 79 ? -1.422 -3.755 -0.879 1.00 88.88 79 TYR A C 1
ATOM 639 O O . TYR A 1 79 ? -2.068 -3.533 0.147 1.00 88.88 79 TYR A O 1
ATOM 647 N N . TYR A 1 80 ? -1.806 -4.675 -1.768 1.00 85.50 80 TYR A N 1
ATOM 648 C CA . TYR A 1 80 ? -3.073 -5.404 -1.648 1.00 85.50 80 TYR A CA 1
ATOM 649 C C . TYR A 1 80 ? -3.103 -6.376 -0.466 1.00 85.50 80 TYR A C 1
ATOM 651 O O . TYR A 1 80 ? -4.178 -6.651 0.060 1.00 85.50 80 TYR A O 1
ATOM 659 N N . ILE A 1 81 ? -1.939 -6.851 -0.014 1.00 86.25 81 ILE A N 1
ATOM 660 C CA . ILE A 1 81 ? -1.808 -7.659 1.206 1.00 86.25 81 ILE A CA 1
ATOM 661 C C . ILE A 1 81 ? -1.787 -6.754 2.446 1.00 86.25 81 ILE A C 1
ATOM 663 O O . ILE A 1 81 ? -2.426 -7.057 3.452 1.00 86.25 81 ILE A O 1
ATOM 667 N N . ALA A 1 82 ? -1.082 -5.624 2.384 1.00 88.38 82 ALA A N 1
ATOM 668 C CA . ALA A 1 82 ? -0.939 -4.703 3.509 1.00 88.38 82 ALA A CA 1
ATOM 669 C C . ALA A 1 82 ? -2.257 -3.998 3.883 1.00 88.38 82 ALA A C 1
ATOM 671 O O . ALA A 1 82 ? -2.545 -3.815 5.066 1.00 88.38 82 ALA A O 1
ATOM 672 N N . ASN A 1 83 ? -3.074 -3.630 2.894 1.00 87.12 83 ASN A N 1
ATOM 673 C CA . ASN A 1 83 ? -4.323 -2.894 3.099 1.00 87.12 83 ASN A CA 1
ATOM 674 C C . ASN A 1 83 ? -5.315 -3.594 4.066 1.00 87.12 83 ASN A C 1
ATOM 676 O O . ASN A 1 83 ? -5.666 -2.987 5.081 1.00 87.12 83 ASN A O 1
ATOM 680 N N . PRO A 1 84 ? -5.730 -4.865 3.862 1.00 85.81 84 PRO A N 1
ATOM 681 C CA . PRO A 1 84 ? -6.639 -5.548 4.790 1.00 85.81 84 PRO A CA 1
ATOM 682 C C . PRO A 1 84 ? -6.033 -5.751 6.188 1.00 85.81 84 PRO A C 1
ATOM 684 O O . PRO A 1 84 ? -6.753 -5.691 7.187 1.00 85.81 84 PRO A O 1
ATOM 687 N N . LEU A 1 85 ? -4.711 -5.942 6.290 1.00 87.62 85 LEU A N 1
ATOM 688 C CA . LEU A 1 85 ? -4.033 -6.068 7.583 1.00 87.62 85 LEU A CA 1
ATOM 689 C C . LEU A 1 85 ? -4.161 -4.780 8.399 1.00 87.62 85 LEU A C 1
ATOM 691 O O . LEU A 1 85 ? -4.512 -4.836 9.580 1.00 87.62 85 LEU A O 1
ATOM 695 N N . ILE A 1 86 ? -3.943 -3.629 7.764 1.00 88.56 86 ILE A N 1
ATOM 696 C CA . ILE A 1 86 ? -4.006 -2.320 8.421 1.00 88.56 86 ILE A CA 1
ATOM 697 C C . ILE A 1 86 ? -5.444 -1.974 8.821 1.00 88.56 86 ILE A C 1
ATOM 699 O O . ILE A 1 86 ? -5.649 -1.517 9.947 1.00 88.56 86 ILE A O 1
ATOM 703 N N . ILE A 1 87 ? -6.442 -2.295 7.986 1.00 87.25 87 ILE A N 1
ATOM 704 C CA . ILE A 1 87 ? -7.867 -2.163 8.349 1.00 87.25 87 ILE A CA 1
ATOM 705 C C . ILE A 1 87 ? -8.172 -2.993 9.597 1.00 87.25 87 ILE A C 1
ATOM 707 O O . ILE A 1 87 ? -8.689 -2.466 10.580 1.00 87.25 87 ILE A O 1
ATOM 711 N N . SER A 1 88 ? -7.793 -4.276 9.596 1.00 85.94 88 SER A N 1
ATOM 712 C CA . SER A 1 88 ? -8.071 -5.179 10.719 1.00 85.94 88 SER A CA 1
ATOM 713 C C . SER A 1 88 ? -7.396 -4.732 12.022 1.00 85.94 88 SER A C 1
ATOM 715 O O . SER A 1 88 ? -7.952 -4.891 13.111 1.00 85.94 88 SER A O 1
ATOM 717 N N . PHE A 1 89 ? -6.197 -4.155 11.919 1.00 87.00 89 PHE A N 1
ATOM 718 C CA . PHE A 1 89 ? -5.458 -3.611 13.050 1.00 87.00 89 PHE A CA 1
ATOM 719 C C . PHE A 1 89 ? -6.130 -2.348 13.597 1.00 87.00 89 PHE A C 1
ATOM 721 O O . PHE A 1 89 ? -6.349 -2.241 14.805 1.00 87.00 89 PHE A O 1
ATOM 728 N N . TRP A 1 90 ? -6.522 -1.428 12.715 1.00 86.38 90 TRP A N 1
ATOM 729 C CA . TRP A 1 90 ? -7.216 -0.202 13.100 1.00 86.38 90 TRP A CA 1
ATOM 730 C C . TRP A 1 90 ? -8.584 -0.490 13.725 1.00 86.38 90 TRP A C 1
ATOM 732 O O . TRP A 1 90 ? -8.918 0.065 14.772 1.00 86.38 90 TRP A O 1
ATOM 742 N N . ASP A 1 91 ? -9.331 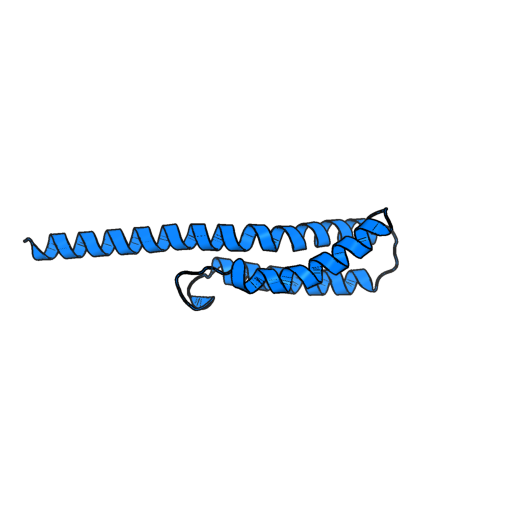-1.446 13.170 1.00 86.12 91 ASP A N 1
ATOM 743 C CA . ASP A 1 91 ? -10.608 -1.893 13.728 1.00 86.12 91 ASP A CA 1
ATOM 744 C C . ASP A 1 91 ? -10.451 -2.458 15.141 1.00 86.12 91 ASP A C 1
ATOM 746 O O . ASP A 1 91 ? -11.291 -2.207 16.009 1.00 86.12 91 ASP A O 1
ATOM 750 N N . LYS A 1 92 ? -9.379 -3.209 15.420 1.00 86.19 92 LYS A N 1
ATOM 751 C CA . LYS A 1 92 ? -9.099 -3.696 16.782 1.00 86.19 92 LYS A CA 1
ATOM 752 C C . LYS A 1 92 ? -8.861 -2.540 17.752 1.00 86.19 92 LYS A C 1
ATOM 754 O O . LYS A 1 92 ? -9.378 -2.580 18.869 1.00 86.19 92 LYS A O 1
ATOM 759 N N . ILE A 1 93 ? -8.126 -1.512 17.326 1.00 86.25 93 ILE A N 1
ATOM 760 C CA . ILE A 1 93 ? -7.879 -0.316 18.140 1.00 86.25 93 ILE A CA 1
ATOM 761 C C . ILE A 1 93 ? -9.198 0.402 18.432 1.00 86.25 93 ILE A C 1
ATOM 763 O O . ILE A 1 93 ? -9.500 0.640 19.601 1.00 86.25 93 ILE A O 1
ATOM 767 N N . LEU A 1 94 ? -10.005 0.684 17.406 1.00 85.50 94 LEU A N 1
ATOM 768 C CA . LEU A 1 94 ? -11.289 1.373 17.561 1.00 85.50 94 LEU A CA 1
ATOM 769 C C . LEU A 1 94 ? -12.240 0.610 18.493 1.00 85.50 94 LEU A C 1
ATOM 771 O O . LEU A 1 94 ? -12.775 1.197 19.432 1.00 85.50 94 LEU A O 1
ATOM 775 N N . ASN A 1 95 ? -12.389 -0.706 18.309 1.00 84.50 95 ASN A N 1
ATOM 776 C CA . ASN A 1 95 ? -13.255 -1.522 19.169 1.00 84.50 95 ASN A CA 1
ATOM 777 C C . ASN A 1 95 ? -12.787 -1.518 20.633 1.00 84.50 95 ASN A C 1
ATOM 779 O O . ASN A 1 95 ? -13.610 -1.448 21.544 1.00 84.50 95 ASN A O 1
ATOM 783 N N . ASN A 1 96 ? -11.473 -1.549 20.879 1.00 82.88 96 ASN A N 1
ATOM 784 C CA . ASN A 1 96 ? -10.940 -1.477 22.239 1.00 82.88 96 ASN A CA 1
ATOM 785 C C . ASN A 1 96 ? -11.244 -0.123 22.907 1.00 82.88 96 ASN A C 1
ATOM 787 O O . ASN A 1 96 ? -11.586 -0.085 24.088 1.00 82.88 96 ASN A O 1
ATOM 791 N N . GLN A 1 97 ? -11.162 0.982 22.158 1.00 82.69 97 GLN A N 1
ATOM 792 C CA . GLN A 1 97 ? -11.515 2.310 22.676 1.00 82.69 97 GLN A CA 1
ATOM 793 C C . GLN A 1 97 ? -13.013 2.413 22.993 1.00 82.69 97 GLN A C 1
ATOM 795 O O . GLN A 1 97 ? -13.377 2.860 24.080 1.00 82.69 97 GLN A O 1
ATOM 800 N N . VAL A 1 98 ? -13.881 1.930 22.099 1.00 83.75 98 VAL A N 1
ATOM 801 C CA . VAL A 1 98 ? -15.339 1.913 22.316 1.00 83.75 98 VAL A CA 1
A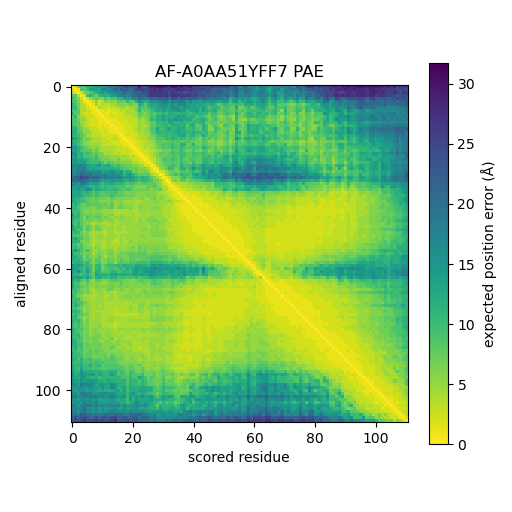TOM 802 C C . VAL A 1 98 ? -15.710 1.078 23.546 1.00 83.75 98 VAL A C 1
ATOM 804 O O . VAL A 1 98 ? -16.492 1.527 24.382 1.00 83.75 98 VAL A O 1
ATOM 807 N N . ASN A 1 99 ? -15.100 -0.098 23.721 1.00 82.38 99 ASN A N 1
ATOM 808 C CA . ASN A 1 99 ? -15.353 -0.950 24.886 1.00 82.38 99 ASN A CA 1
ATOM 809 C C . ASN A 1 99 ? -14.923 -0.286 26.202 1.00 82.38 99 ASN A C 1
ATOM 811 O O . ASN A 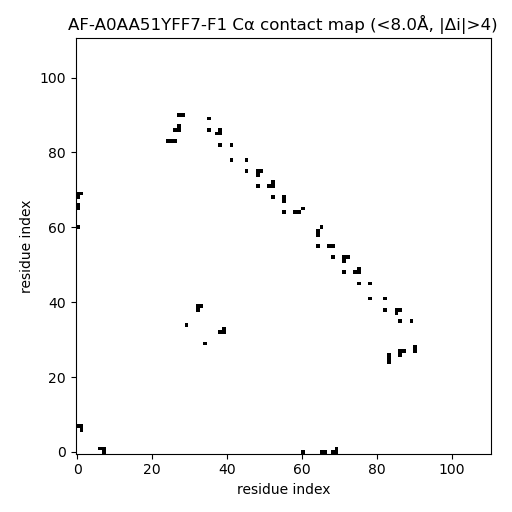1 99 ? -15.657 -0.356 27.189 1.00 82.38 99 ASN A O 1
ATOM 815 N N . LYS A 1 100 ? -13.767 0.394 26.217 1.00 83.56 100 LYS A N 1
ATOM 816 C CA . LYS A 1 100 ? -13.308 1.160 27.388 1.00 83.56 100 LYS A CA 1
ATOM 817 C C . LYS A 1 100 ? -14.276 2.283 27.751 1.00 83.56 100 LYS A C 1
ATOM 819 O O . LYS A 1 100 ? -14.593 2.443 28.928 1.00 83.56 100 LYS A O 1
ATOM 824 N N . LEU A 1 101 ? -14.762 3.029 26.758 1.00 84.62 101 LEU A N 1
ATOM 825 C CA . LEU A 1 101 ? -15.740 4.095 26.974 1.00 84.62 101 LEU A CA 1
ATOM 826 C C . LEU A 1 101 ? -17.040 3.529 27.554 1.00 84.62 101 LEU A C 1
ATOM 828 O O . LEU A 1 101 ? -17.481 3.993 28.602 1.00 84.62 101 LEU A O 1
ATOM 832 N N . ASN A 1 102 ? -17.600 2.477 26.948 1.00 85.69 102 ASN A N 1
ATOM 833 C CA . ASN A 1 102 ? -18.827 1.835 27.431 1.00 85.69 102 ASN A CA 1
ATOM 834 C C . ASN A 1 102 ? -18.703 1.368 28.890 1.00 85.69 102 ASN A C 1
ATOM 836 O O . ASN A 1 102 ? -19.615 1.578 29.687 1.00 85.69 102 ASN A O 1
ATOM 840 N N . MET A 1 103 ? -17.560 0.790 29.264 1.00 83.06 103 MET A N 1
ATOM 841 C CA . MET A 1 103 ? -17.308 0.365 30.641 1.00 83.06 103 MET A CA 1
ATOM 842 C C . MET A 1 103 ? -17.232 1.554 31.614 1.00 83.06 103 MET A C 1
ATOM 844 O O . MET A 1 103 ? -17.802 1.483 32.701 1.00 83.06 103 MET A O 1
ATOM 848 N N . ALA A 1 104 ? -16.594 2.661 31.219 1.00 86.12 104 ALA A N 1
ATOM 849 C CA . ALA A 1 104 ? -16.521 3.874 32.036 1.00 86.12 104 ALA A CA 1
ATOM 850 C C . ALA A 1 104 ? -17.906 4.504 32.285 1.00 86.12 104 ALA A C 1
ATOM 852 O O . ALA A 1 104 ? -18.195 4.918 33.409 1.00 86.12 104 ALA A O 1
ATOM 853 N N . TYR A 1 105 ? -18.786 4.528 31.277 1.00 83.81 105 TYR A N 1
ATOM 854 C CA . TYR A 1 105 ? -20.165 5.004 31.447 1.00 83.81 105 TYR A CA 1
ATOM 855 C C . TYR A 1 105 ? -20.965 4.130 32.423 1.00 83.81 105 TYR A C 1
ATOM 857 O O . TYR A 1 105 ? -21.637 4.669 33.299 1.00 83.81 105 TYR A O 1
ATOM 865 N N . VAL A 1 106 ? -20.849 2.799 32.327 1.00 85.62 106 VAL A N 1
ATOM 866 C CA . VAL A 1 106 ? -21.548 1.864 33.230 1.00 85.62 106 VAL A CA 1
ATOM 867 C C . VAL A 1 106 ? -21.116 2.041 34.688 1.00 85.62 106 VAL A C 1
ATOM 869 O O . VAL A 1 106 ? -21.953 1.945 35.585 1.00 85.62 106 VAL A O 1
ATOM 872 N N . LEU A 1 107 ? -19.833 2.310 34.946 1.00 84.62 107 LEU A N 1
ATOM 873 C CA . LEU A 1 107 ? -19.335 2.560 36.303 1.00 84.62 107 LEU A CA 1
ATOM 874 C C . LEU A 1 107 ? -19.889 3.868 36.876 1.00 84.62 107 LEU A C 1
ATOM 876 O O . LEU A 1 107 ? -20.347 3.878 38.011 1.00 84.62 107 LEU A O 1
ATOM 880 N N . LYS A 1 108 ? -19.952 4.930 36.064 1.00 79.88 108 LYS A N 1
ATOM 881 C CA . LYS A 1 108 ? -20.492 6.229 36.489 1.00 79.88 108 LYS A CA 1
ATOM 882 C C . LYS A 1 108 ? -21.988 6.194 36.823 1.00 79.88 108 LYS A C 1
ATOM 884 O O . LYS A 1 108 ? -22.447 7.008 37.606 1.00 79.88 108 LYS A O 1
ATOM 889 N N . THR A 1 109 ? -22.754 5.283 36.224 1.00 80.12 109 THR A N 1
ATOM 890 C CA . THR A 1 109 ? -24.189 5.112 36.528 1.00 80.12 109 THR A CA 1
ATOM 891 C C . THR A 1 109 ? -24.469 4.228 37.745 1.00 80.12 109 THR A C 1
ATOM 893 O O . THR A 1 109 ? -25.625 4.094 38.135 1.00 80.12 109 THR A O 1
ATOM 896 N N . LYS A 1 110 ? -23.444 3.558 38.288 1.00 73.38 110 LYS A N 1
ATOM 897 C CA . LYS A 1 110 ? -23.560 2.687 39.468 1.00 73.38 110 LYS A CA 1
ATOM 898 C C . LYS A 1 110 ? -23.189 3.392 40.782 1.00 73.38 110 LYS A C 1
ATOM 900 O O . LYS A 1 110 ? -23.360 2.777 41.831 1.00 73.38 110 LYS A O 1
ATOM 905 N N . GLU A 1 111 ? -22.694 4.625 40.708 1.00 62.62 111 GLU A N 1
ATOM 906 C CA . GLU A 1 111 ? -22.461 5.548 41.832 1.00 62.62 111 GLU A CA 1
ATOM 907 C C . GLU A 1 111 ? -23.617 6.550 41.943 1.00 62.62 111 GLU A C 1
ATOM 909 O O . GLU A 1 111 ? -23.976 6.892 43.091 1.00 62.62 111 GLU A O 1
#

InterPro domains:
  IPR005798 Cytochrome b/b6, C-terminal [PF00032] (1-77)
  IPR005798 Cytochrome b/b6, C-terminal [PS51003] (1-98)
  IPR027387 Cytochrome b/b6-like domain superfamily [G3DSA:1.20.810.10] (1-110)
  IPR036150 Cytochrome b/b6, C-terminal domain superfamily [SSF81648] (1-96)

pLDDT: mean 80.72, std 9.59, range [44.41, 92.81]

Foldseek 3Di:
DPPDPVVVVVLVVVVVVVVVCVVVLPPAPDPDCVLVVVLVVLVVVLVVLVVLLVVLVPDDCDPPSVVVNVVSSVVNVVSSVVNSVSRVVSVVVVVVVVVVVVVVVVVVVVD

Mean predicted aligned error: 8.33 Å

Organism: NCBI:txid3023779

Secondary structure (DSSP, 8-state):
--SSHHHHHHHHHHHHHHHHHHHHH---SSSSGGG-HHHHHHHHHHHHHHHHHHHHHTS-S-TTHHHHHHHHHHHHHHHHHHHHHHHHHHHHHHHHHHHHHHHHHHHHT--

Solvent-accessible surface area (backbone atoms only — not comparable to full-atom values): 6455 Å² total; per-residue (Å²): 86,65,95,42,80,63,54,51,53,50,51,54,54,47,66,57,52,49,61,74,45,45,73,73,54,59,77,63,96,61,95,53,61,85,83,35,64,69,56,46,53,52,51,55,49,51,53,53,49,54,54,51,51,55,56,50,71,74,47,73,93,41,88,68,52,28,59,53,45,46,52,51,53,53,52,58,59,47,47,70,60,48,51,44,53,52,50,56,52,52,50,51,54,53,51,52,52,54,52,53,50,55,51,53,54,57,54,65,74,74,110